Protein AF-A0A4S8PD43-F1 (afdb_monomer_lite)

Secondary structure (DSSP, 8-state):
----SSTHHHHHHHHHHHHHHHTSPPHHHHHHHHHHHH---HHHHHHHHHHHHTTTHHHHHHHHHHHHHHHHHHHH--

pLDDT: mean 79.68, std 13.77, range [37.25, 91.12]

Radius of gyration: 17.9 Å; chains: 1; bounding box: 36×19×58 Å

Structure (mmCIF, N/CA/C/O backbone):
data_AF-A0A4S8PD43-F1
#
_entry.id   AF-A0A4S8PD43-F1
#
loop_
_atom_site.group_PDB
_atom_site.id
_atom_site.type_symbol
_atom_site.label_atom_id
_atom_site.label_alt_id
_atom_site.label_comp_id
_atom_site.label_asym_id
_atom_site.label_entity_id
_atom_site.label_seq_id
_atom_site.pdbx_PDB_ins_code
_atom_site.Cartn_x
_atom_site.Cartn_y
_atom_site.Cartn_z
_atom_site.occupancy
_atom_site.B_iso_or_equiv
_atom_site.auth_seq_id
_atom_site.auth_comp_id
_atom_site.auth_asym_id
_atom_site.auth_atom_id
_atom_site.pdbx_PDB_model_num
ATOM 1 N N . MET A 1 1 ? -13.833 -2.659 38.396 1.00 37.25 1 MET A N 1
ATOM 2 C CA . MET A 1 1 ? -14.210 -3.546 37.277 1.00 37.25 1 MET A CA 1
ATOM 3 C C . MET A 1 1 ? -13.397 -3.103 36.074 1.00 37.25 1 MET A C 1
ATOM 5 O O . MET A 1 1 ? -13.431 -1.923 35.762 1.00 37.25 1 MET A O 1
ATOM 9 N N . GLN A 1 2 ? -12.575 -3.986 35.505 1.00 40.53 2 GLN A N 1
ATOM 10 C CA . GLN A 1 2 ? -11.818 -3.698 34.285 1.00 40.53 2 GLN A CA 1
ATOM 11 C C . GLN A 1 2 ? -12.778 -3.772 33.091 1.00 40.53 2 GLN A C 1
ATOM 13 O O . GLN A 1 2 ? -13.320 -4.835 32.803 1.00 40.53 2 GLN A O 1
ATOM 18 N N . GLU A 1 3 ? -12.998 -2.646 32.418 1.00 42.66 3 GLU A N 1
ATOM 19 C CA . GLU A 1 3 ? -13.692 -2.578 31.130 1.00 42.66 3 GLU A CA 1
ATOM 20 C C . GLU A 1 3 ? -12.764 -3.103 30.024 1.00 42.66 3 GLU A C 1
ATOM 22 O O . GLU A 1 3 ? -12.090 -2.345 29.333 1.00 42.66 3 GLU A O 1
ATOM 27 N N . THR A 1 4 ? -12.666 -4.421 29.863 1.00 47.88 4 THR A N 1
ATOM 28 C CA . THR A 1 4 ? -11.882 -5.038 28.773 1.00 47.88 4 THR A CA 1
ATOM 29 C C . THR A 1 4 ? -12.729 -5.389 27.543 1.00 47.88 4 THR A C 1
ATOM 31 O O . THR A 1 4 ? -12.252 -6.061 26.636 1.00 47.88 4 THR A O 1
ATOM 34 N N . GLY A 1 5 ? -13.979 -4.918 27.473 1.00 49.00 5 GLY A N 1
ATOM 35 C CA . GLY A 1 5 ? -14.988 -5.454 26.552 1.00 49.00 5 GLY A CA 1
ATOM 36 C C . GLY A 1 5 ? -15.079 -4.880 25.131 1.00 49.00 5 GLY A C 1
ATOM 37 O O . GLY A 1 5 ? -15.728 -5.515 24.313 1.00 49.00 5 GLY A O 1
ATOM 38 N N . SER A 1 6 ? -14.470 -3.735 24.791 1.00 54.09 6 SER A N 1
ATOM 39 C CA . SER A 1 6 ? -14.744 -3.074 23.486 1.00 54.09 6 SER A CA 1
ATOM 40 C C . SER A 1 6 ? -13.524 -2.932 22.551 1.00 54.09 6 SER A C 1
ATOM 42 O O . SER A 1 6 ? -13.654 -2.943 21.331 1.00 54.09 6 SER A O 1
ATOM 44 N N . LYS A 1 7 ? -12.288 -2.895 23.074 1.00 56.16 7 LYS A N 1
ATOM 45 C CA . LYS A 1 7 ? -11.092 -2.565 22.260 1.00 56.16 7 LYS A CA 1
ATOM 46 C C . LYS A 1 7 ? -10.418 -3.742 21.543 1.00 56.16 7 LYS A C 1
ATOM 48 O O . LYS A 1 7 ? -9.499 -3.517 20.756 1.00 56.16 7 LYS A O 1
ATOM 53 N N . ALA A 1 8 ? -10.848 -4.980 21.793 1.00 64.31 8 ALA A N 1
ATOM 54 C CA . ALA A 1 8 ? -10.222 -6.166 21.201 1.00 64.31 8 ALA A CA 1
ATOM 55 C C . ALA A 1 8 ? -10.323 -6.182 19.661 1.00 64.31 8 ALA A C 1
ATOM 57 O O . ALA A 1 8 ? -9.367 -6.563 18.989 1.00 64.31 8 ALA A O 1
ATOM 58 N N . GLY A 1 9 ? -11.445 -5.705 19.105 1.00 80.69 9 GLY A N 1
ATOM 59 C CA . GLY A 1 9 ? -11.649 -5.625 17.655 1.00 80.69 9 GLY A CA 1
ATOM 60 C C . GLY A 1 9 ? -10.732 -4.605 16.978 1.00 80.69 9 GLY A C 1
ATOM 61 O O . GLY A 1 9 ? -10.085 -4.931 15.988 1.00 80.69 9 GLY A O 1
ATOM 62 N N . LEU A 1 10 ? -10.608 -3.401 17.550 1.00 83.94 10 LEU A N 1
ATOM 63 C CA . LEU A 1 10 ? -9.755 -2.343 16.997 1.00 83.94 10 LEU A CA 1
ATOM 64 C C . LEU A 1 10 ? -8.277 -2.748 16.989 1.00 83.94 10 LEU A C 1
ATOM 66 O O . LEU A 1 10 ? -7.582 -2.530 16.001 1.00 83.94 10 LEU A O 1
ATOM 70 N N . ALA A 1 11 ? -7.799 -3.367 18.073 1.00 84.69 11 ALA A N 1
ATOM 71 C CA . ALA A 1 11 ? -6.420 -3.843 18.150 1.00 84.69 11 ALA A CA 1
ATOM 72 C C . ALA A 1 11 ? -6.124 -4.915 17.087 1.00 84.69 11 ALA A C 1
ATOM 74 O O . ALA A 1 11 ? -5.081 -4.861 16.441 1.00 84.69 11 ALA A O 1
ATOM 75 N N . SER A 1 12 ? -7.051 -5.853 16.870 1.00 87.94 12 SER A N 1
ATOM 76 C CA . SER A 1 12 ? -6.913 -6.878 15.830 1.00 87.94 12 SER A CA 1
ATOM 77 C C . SER A 1 12 ? -6.894 -6.277 14.422 1.00 87.94 12 SER A C 1
ATOM 79 O O . SER A 1 12 ? -6.026 -6.631 13.627 1.00 87.94 12 SER A O 1
ATOM 81 N N . ASP A 1 13 ? -7.810 -5.352 14.118 1.00 87.62 13 ASP A N 1
ATOM 82 C CA . ASP A 1 13 ? -7.886 -4.695 12.806 1.00 87.62 13 ASP A CA 1
ATOM 83 C C . ASP A 1 13 ? -6.623 -3.853 12.529 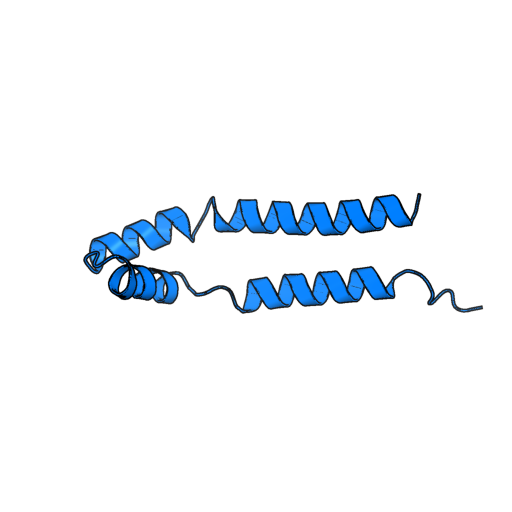1.00 87.62 13 ASP A C 1
ATOM 85 O O . ASP A 1 13 ? -6.076 -3.882 11.427 1.00 87.62 13 ASP A O 1
ATOM 89 N N . ALA A 1 14 ? -6.092 -3.161 13.544 1.00 87.62 14 ALA A N 1
ATOM 90 C CA . ALA A 1 14 ? -4.842 -2.408 13.434 1.00 87.62 14 ALA A CA 1
ATOM 91 C C . ALA A 1 14 ? -3.624 -3.318 13.197 1.00 87.62 14 ALA A C 1
ATOM 93 O O . ALA A 1 14 ? -2.775 -3.003 12.363 1.00 87.62 14 ALA A O 1
ATOM 94 N N . ILE A 1 15 ? -3.542 -4.462 13.888 1.00 89.25 15 ILE A N 1
ATOM 95 C CA . ILE A 1 15 ? -2.478 -5.453 13.666 1.00 89.25 15 ILE A CA 1
ATOM 96 C C . ILE A 1 15 ? -2.551 -5.999 12.239 1.00 89.25 15 ILE A C 1
ATOM 98 O O . ILE A 1 15 ? -1.515 -6.115 11.584 1.00 89.25 15 ILE A O 1
ATOM 102 N N . GLN A 1 16 ? -3.751 -6.297 11.735 1.00 88.81 16 GLN A N 1
ATOM 103 C CA . GLN A 1 16 ? -3.930 -6.743 10.353 1.00 88.81 16 GLN A CA 1
ATOM 104 C C . GLN A 1 16 ? -3.492 -5.673 9.351 1.00 88.81 16 GLN A C 1
ATOM 106 O O . GLN A 1 16 ? -2.755 -5.992 8.424 1.00 88.81 16 GLN A O 1
ATOM 111 N N . PHE A 1 17 ? -3.869 -4.412 9.563 1.00 90.12 17 PHE A N 1
ATOM 112 C CA . PHE A 1 17 ? -3.467 -3.302 8.700 1.00 90.12 17 PHE A CA 1
ATOM 113 C C . PHE A 1 17 ? -1.944 -3.104 8.656 1.00 90.12 17 PHE A C 1
ATOM 115 O O . PHE A 1 17 ? -1.356 -3.040 7.579 1.00 90.12 17 PHE A O 1
ATOM 122 N N . VAL A 1 18 ? -1.277 -3.075 9.814 1.00 88.44 18 VAL A N 1
ATOM 123 C CA . VAL A 1 18 ? 0.191 -2.952 9.873 1.00 88.44 18 VAL A CA 1
ATOM 124 C C . VAL A 1 18 ? 0.870 -4.173 9.252 1.00 88.44 18 VAL A C 1
ATOM 126 O O . VAL A 1 18 ? 1.865 -4.024 8.548 1.00 88.44 18 VAL A O 1
ATOM 129 N N . SER A 1 19 ? 0.312 -5.370 9.450 1.00 88.44 19 SER A N 1
ATOM 130 C CA . SER A 1 19 ? 0.811 -6.586 8.801 1.00 88.44 19 SER A CA 1
ATOM 131 C C . SER A 1 19 ? 0.668 -6.510 7.281 1.00 88.44 19 SER A C 1
ATOM 133 O O . SER A 1 19 ? 1.577 -6.926 6.577 1.00 88.44 19 SER A O 1
ATOM 135 N N . GLN A 1 20 ? -0.428 -5.956 6.754 1.00 86.19 20 GLN A N 1
ATOM 136 C CA . GLN A 1 20 ? -0.592 -5.741 5.313 1.00 86.19 20 GLN A CA 1
ATOM 137 C C . GLN A 1 20 ? 0.472 -4.786 4.771 1.00 86.19 20 GLN A C 1
ATOM 139 O O . GLN A 1 20 ? 1.117 -5.123 3.787 1.00 86.19 20 GLN A O 1
ATOM 144 N N . ILE A 1 21 ? 0.709 -3.654 5.446 1.00 86.31 21 ILE A N 1
ATOM 145 C CA . ILE A 1 21 ? 1.755 -2.692 5.057 1.00 86.31 21 ILE A CA 1
ATOM 146 C C . ILE A 1 21 ? 3.136 -3.352 5.052 1.00 86.31 21 ILE A C 1
ATOM 148 O O . ILE A 1 21 ? 3.890 -3.190 4.100 1.00 86.31 21 ILE A O 1
ATOM 152 N N . ALA A 1 22 ? 3.462 -4.110 6.100 1.00 85.25 22 ALA A N 1
ATOM 153 C CA . ALA A 1 22 ? 4.761 -4.767 6.235 1.00 85.25 22 ALA A CA 1
ATOM 154 C C . ALA A 1 22 ? 5.014 -5.854 5.176 1.00 85.25 22 ALA A C 1
ATOM 156 O O . ALA A 1 22 ? 6.161 -6.236 4.975 1.00 85.25 22 ALA A O 1
ATOM 157 N N . ASN A 1 23 ? 3.957 -6.353 4.528 1.00 85.62 23 ASN A N 1
ATOM 158 C CA . ASN A 1 23 ? 4.034 -7.337 3.450 1.00 85.62 23 ASN A CA 1
ATOM 159 C C . ASN A 1 23 ? 3.783 -6.719 2.062 1.00 85.62 23 ASN A C 1
ATOM 161 O O . ASN A 1 23 ? 3.598 -7.463 1.099 1.00 85.62 23 ASN A O 1
ATOM 165 N N . LEU A 1 24 ? 3.733 -5.386 1.940 1.00 84.50 24 LEU A N 1
ATOM 166 C CA . LEU A 1 24 ? 3.705 -4.759 0.623 1.00 84.50 24 LEU A CA 1
ATOM 167 C C . LEU A 1 24 ? 5.059 -4.977 -0.077 1.00 84.50 24 LEU A C 1
ATOM 169 O O . LEU A 1 24 ? 6.098 -4.818 0.570 1.00 84.50 24 LEU A O 1
ATOM 173 N N . PRO A 1 25 ? 5.054 -5.340 -1.372 1.00 83.25 25 PRO A N 1
ATOM 174 C CA . PRO A 1 25 ? 6.282 -5.560 -2.129 1.00 83.25 25 PRO A CA 1
ATOM 175 C C . PRO A 1 25 ? 7.058 -4.254 -2.231 1.00 83.25 25 PRO A C 1
ATOM 177 O O . PRO A 1 25 ? 6.469 -3.225 -2.503 1.00 83.25 25 PRO A O 1
ATOM 180 N N . THR A 1 26 ? 8.370 -4.262 -2.069 1.00 84.44 26 THR A N 1
ATOM 181 C CA . THR A 1 26 ? 9.208 -3.098 -2.384 1.00 84.44 26 THR A CA 1
ATOM 182 C C . THR A 1 26 ? 9.014 -2.639 -3.837 1.00 84.44 26 THR A C 1
ATOM 184 O O . THR A 1 26 ? 8.537 -3.394 -4.685 1.00 84.44 26 THR A O 1
ATOM 187 N N . THR A 1 27 ? 9.429 -1.410 -4.160 1.00 84.06 27 THR A N 1
ATOM 188 C CA . THR A 1 27 ? 9.382 -0.898 -5.542 1.00 84.06 27 THR A CA 1
ATOM 189 C C . THR A 1 27 ? 10.100 -1.830 -6.521 1.00 84.06 27 THR A C 1
ATOM 191 O O . THR A 1 27 ? 9.607 -2.058 -7.619 1.00 84.06 27 THR A O 1
ATOM 194 N N . GLU A 1 28 ? 11.234 -2.405 -6.113 1.00 86.88 28 GLU A N 1
ATOM 195 C CA . GLU A 1 28 ? 12.012 -3.355 -6.918 1.00 86.88 28 GLU A CA 1
ATOM 196 C C . GLU A 1 28 ? 11.258 -4.677 -7.128 1.00 86.88 28 GLU A C 1
ATOM 198 O O . GLU A 1 28 ? 11.177 -5.172 -8.249 1.00 86.88 28 GLU A O 1
ATOM 203 N N . GLU A 1 29 ? 10.639 -5.226 -6.078 1.00 88.12 29 GLU A N 1
ATOM 204 C CA . GLU A 1 29 ? 9.814 -6.439 -6.181 1.00 88.12 29 GLU A CA 1
ATOM 205 C C . GLU A 1 29 ? 8.568 -6.211 -7.045 1.00 88.12 29 GLU A C 1
ATOM 207 O O . GLU A 1 29 ? 8.151 -7.100 -7.788 1.00 88.12 29 GLU A O 1
ATOM 212 N N . TYR A 1 30 ? 7.974 -5.019 -6.979 1.00 87.06 30 TYR A N 1
ATOM 213 C CA . TYR A 1 30 ? 6.849 -4.653 -7.830 1.00 87.06 30 TYR A CA 1
ATOM 214 C C . TYR A 1 30 ? 7.276 -4.469 -9.293 1.00 87.06 30 TYR A C 1
ATOM 216 O O . TYR A 1 30 ? 6.599 -4.972 -10.186 1.00 87.06 30 TYR A O 1
ATOM 224 N N . ALA A 1 31 ? 8.428 -3.841 -9.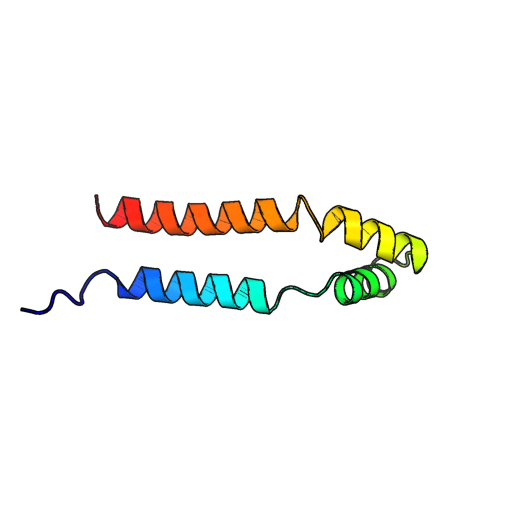547 1.00 87.56 31 ALA A N 1
ATOM 225 C CA . ALA A 1 31 ? 9.002 -3.744 -10.888 1.00 87.56 31 ALA A CA 1
ATOM 226 C C . ALA A 1 31 ? 9.280 -5.132 -11.482 1.00 87.56 31 ALA A C 1
ATOM 228 O O . ALA A 1 31 ? 8.916 -5.389 -12.626 1.00 87.56 31 ALA A O 1
ATOM 229 N N . GLN A 1 32 ? 9.837 -6.058 -10.694 1.00 89.44 32 GLN A N 1
ATOM 230 C CA . GLN A 1 32 ? 10.064 -7.429 -11.152 1.00 89.44 32 GLN A CA 1
ATOM 231 C C . GLN A 1 32 ? 8.755 -8.126 -11.543 1.00 89.44 32 GLN A C 1
ATOM 233 O O . GLN A 1 32 ? 8.696 -8.792 -12.572 1.00 89.44 32 GLN A O 1
ATOM 238 N N . ARG A 1 33 ? 7.679 -7.923 -10.773 1.00 88.81 33 ARG A N 1
ATOM 239 C CA . ARG A 1 33 ? 6.354 -8.443 -11.135 1.00 88.81 33 ARG A CA 1
ATOM 240 C C . ARG A 1 33 ? 5.823 -7.852 -12.435 1.00 88.81 33 ARG A C 1
ATOM 242 O O . ARG A 1 33 ? 5.230 -8.591 -13.204 1.00 88.81 33 ARG A O 1
ATOM 249 N N . LEU A 1 34 ? 6.042 -6.565 -12.707 1.00 87.50 34 LEU A N 1
ATOM 250 C CA . LEU A 1 34 ? 5.650 -5.958 -13.985 1.00 87.50 34 LEU A CA 1
ATOM 251 C C . LEU A 1 34 ? 6.408 -6.590 -15.161 1.00 87.50 34 LEU A C 1
ATOM 253 O O . LEU A 1 34 ? 5.796 -6.900 -16.177 1.00 87.50 34 LEU A O 1
ATOM 257 N N . ILE A 1 35 ? 7.710 -6.851 -15.010 1.00 89.88 35 ILE A N 1
ATOM 258 C CA . ILE A 1 35 ? 8.506 -7.555 -16.031 1.00 89.88 35 ILE A CA 1
ATOM 259 C C . ILE A 1 35 ? 7.930 -8.956 -16.286 1.00 89.88 35 ILE A C 1
ATOM 261 O O . ILE A 1 35 ? 7.743 -9.349 -17.437 1.00 89.88 35 ILE A O 1
ATOM 265 N N . ASP A 1 36 ? 7.627 -9.695 -15.216 1.00 91.12 36 ASP A N 1
ATOM 266 C CA . ASP A 1 36 ? 7.182 -11.089 -15.298 1.00 91.12 36 ASP A CA 1
ATOM 267 C C . ASP A 1 36 ? 5.722 -11.234 -15.778 1.00 91.12 36 ASP A C 1
ATOM 269 O O . ASP A 1 36 ? 5.397 -12.185 -16.490 1.00 91.12 36 ASP A O 1
ATOM 273 N N . GLU A 1 37 ? 4.829 -10.329 -15.364 1.00 88.75 37 GLU A N 1
ATOM 274 C CA . GLU A 1 37 ? 3.381 -10.403 -15.611 1.00 88.75 37 GLU A CA 1
ATOM 275 C C . GLU A 1 37 ? 2.946 -9.612 -16.859 1.00 88.75 37 GLU A C 1
ATOM 277 O O . GLU A 1 37 ? 2.010 -10.029 -17.544 1.00 88.75 37 GLU A O 1
ATOM 282 N N . GLU A 1 38 ? 3.604 -8.489 -17.164 1.00 84.06 38 GLU A N 1
ATOM 283 C CA . GLU A 1 38 ? 3.209 -7.564 -18.240 1.00 84.06 38 GLU A CA 1
ATOM 284 C C . GLU A 1 38 ? 4.219 -7.493 -19.401 1.00 84.06 38 GLU A C 1
ATOM 286 O O . GLU A 1 38 ? 3.997 -6.749 -20.357 1.00 84.06 38 GLU A O 1
ATOM 291 N N . GLU A 1 39 ? 5.304 -8.279 -19.351 1.00 81.44 39 GLU A N 1
ATOM 292 C CA . GLU A 1 39 ? 6.369 -8.336 -20.370 1.00 81.44 39 GLU A CA 1
ATOM 293 C C . GLU A 1 39 ? 6.966 -6.954 -20.716 1.00 81.44 39 GLU A C 1
ATOM 295 O O . GLU A 1 39 ? 7.403 -6.703 -21.844 1.00 81.44 39 GLU A O 1
ATOM 300 N N . VAL A 1 40 ? 6.984 -6.035 -19.745 1.00 86.81 40 VAL A N 1
ATOM 301 C CA . VAL A 1 40 ? 7.594 -4.706 -19.901 1.00 86.81 40 VAL A CA 1
ATOM 302 C C . VAL A 1 40 ? 9.112 -4.801 -19.757 1.00 86.81 40 VAL A C 1
ATOM 304 O O . VAL A 1 40 ? 9.625 -5.651 -19.026 1.00 86.81 40 VAL A O 1
ATOM 307 N N . ASP A 1 41 ? 9.852 -3.922 -20.437 1.00 90.81 41 ASP A N 1
ATOM 308 C CA . ASP A 1 41 ? 11.299 -3.856 -20.238 1.00 90.81 41 ASP A CA 1
ATOM 309 C C . ASP A 1 41 ? 11.662 -3.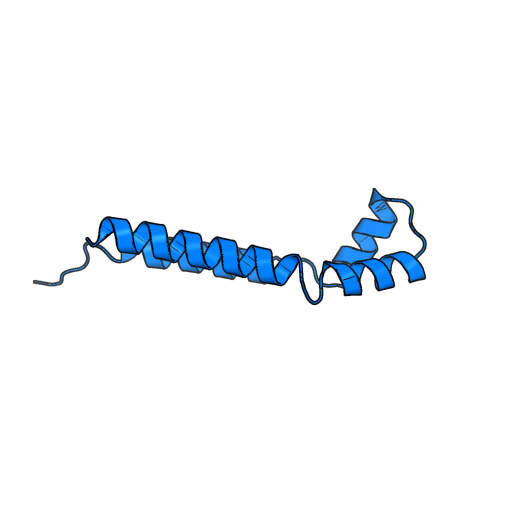352 -18.832 1.00 90.81 41 ASP A C 1
ATOM 311 O O . ASP A 1 41 ? 10.871 -2.698 -18.157 1.00 90.81 41 ASP A O 1
ATOM 315 N N . GLU A 1 42 ? 12.878 -3.668 -18.386 1.00 87.50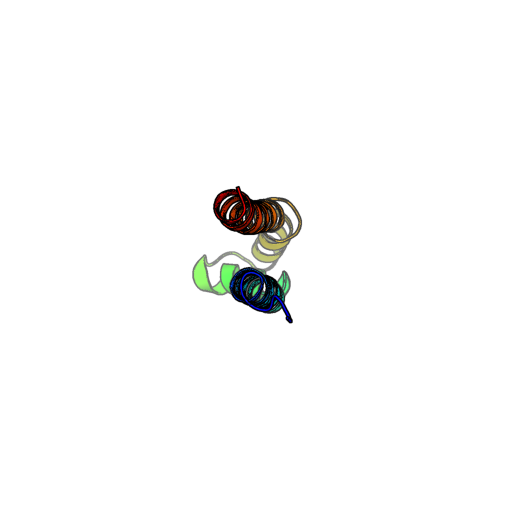 42 GLU A N 1
ATOM 316 C CA . GLU A 1 42 ? 13.347 -3.384 -17.026 1.00 87.50 42 GLU A CA 1
ATOM 317 C C . GLU A 1 42 ? 13.298 -1.889 -16.664 1.00 87.50 42 GLU A C 1
ATOM 319 O O . GLU A 1 42 ? 12.930 -1.531 -15.544 1.00 87.50 42 GLU A O 1
ATOM 324 N N . ILE A 1 43 ? 13.638 -1.000 -17.603 1.00 89.38 43 ILE A N 1
ATOM 325 C CA . ILE A 1 43 ? 13.683 0.445 -17.350 1.00 89.38 43 ILE A CA 1
ATOM 326 C C . ILE A 1 43 ? 12.260 0.990 -17.233 1.00 89.38 43 ILE A C 1
ATOM 328 O O . ILE A 1 43 ? 11.965 1.774 -16.324 1.00 89.38 43 ILE A O 1
ATOM 332 N N . ASP A 1 44 ? 11.372 0.561 -18.123 1.00 89.50 44 ASP A N 1
ATOM 333 C CA . ASP A 1 44 ? 9.967 0.943 -18.098 1.00 89.50 44 ASP A CA 1
ATOM 334 C C . ASP A 1 44 ? 9.255 0.375 -16.865 1.00 89.50 44 ASP A C 1
ATOM 336 O O . ASP A 1 44 ? 8.535 1.114 -16.192 1.00 89.50 44 ASP A O 1
ATOM 340 N N . ALA A 1 45 ? 9.523 -0.875 -16.486 1.00 88.19 45 ALA A N 1
ATOM 341 C CA . ALA A 1 45 ? 8.975 -1.497 -15.285 1.00 88.19 45 ALA A CA 1
ATOM 342 C C . ALA A 1 45 ? 9.377 -0.753 -14.004 1.00 88.19 45 ALA A C 1
ATOM 344 O O . ALA A 1 45 ? 8.528 -0.490 -13.154 1.00 88.19 45 ALA A O 1
ATOM 345 N N . ILE A 1 46 ? 10.644 -0.345 -13.875 1.00 87.19 46 ILE A N 1
ATOM 346 C CA . ILE A 1 46 ? 11.109 0.458 -12.735 1.00 87.19 46 ILE A CA 1
ATOM 347 C C . ILE A 1 46 ? 10.409 1.824 -12.714 1.00 87.19 46 ILE A C 1
ATOM 349 O O . ILE A 1 46 ? 9.923 2.254 -11.667 1.00 87.19 46 ILE A O 1
ATOM 353 N N . ASN A 1 47 ? 10.307 2.507 -13.858 1.00 86.88 47 ASN A N 1
ATOM 354 C CA . ASN A 1 47 ? 9.640 3.811 -13.941 1.00 86.88 47 ASN A CA 1
ATOM 355 C C . ASN A 1 47 ? 8.142 3.728 -13.606 1.00 86.88 47 ASN A C 1
ATOM 357 O O . ASN A 1 47 ? 7.615 4.597 -12.904 1.00 86.88 47 ASN A O 1
ATOM 361 N N . LEU A 1 48 ? 7.461 2.688 -14.090 1.00 86.31 48 LEU A N 1
ATOM 362 C CA . LEU A 1 48 ? 6.066 2.393 -13.766 1.00 86.31 48 LEU A CA 1
ATOM 363 C C . LEU A 1 48 ? 5.912 2.080 -12.277 1.00 86.31 48 LEU A C 1
ATOM 365 O O . LEU A 1 48 ? 5.061 2.673 -11.618 1.00 86.31 48 LEU A O 1
ATOM 369 N N . ALA A 1 49 ? 6.795 1.249 -11.721 1.00 85.88 49 ALA A N 1
ATOM 370 C CA . ALA A 1 49 ? 6.796 0.932 -10.304 1.00 85.88 49 ALA A CA 1
ATOM 371 C C . ALA A 1 49 ? 6.971 2.185 -9.439 1.00 85.88 49 ALA A C 1
ATOM 373 O O . ALA A 1 49 ? 6.184 2.396 -8.527 1.00 85.88 49 ALA A O 1
ATOM 374 N N . TYR A 1 50 ? 7.914 3.081 -9.738 1.00 81.69 50 TYR A N 1
ATOM 375 C CA . TYR A 1 50 ? 8.039 4.340 -8.989 1.00 81.69 50 TYR A CA 1
ATOM 376 C C . TYR A 1 50 ? 6.807 5.240 -9.126 1.00 81.69 50 TYR A C 1
ATOM 378 O O . TYR A 1 50 ? 6.404 5.888 -8.162 1.00 81.69 50 TYR A O 1
ATOM 386 N N . ARG A 1 51 ? 6.177 5.294 -10.302 1.00 80.06 51 ARG A N 1
ATOM 387 C CA . ARG A 1 51 ? 4.975 6.112 -10.499 1.00 80.06 51 ARG A CA 1
ATOM 388 C C . ARG A 1 51 ? 3.782 5.586 -9.697 1.00 80.06 51 ARG A C 1
ATOM 390 O O . ARG A 1 51 ? 3.061 6.379 -9.088 1.00 80.06 51 ARG A O 1
ATOM 397 N N . ASP A 1 52 ? 3.583 4.275 -9.719 1.00 76.31 52 ASP A N 1
ATOM 398 C CA . ASP A 1 52 ? 2.361 3.641 -9.231 1.00 76.31 52 ASP A CA 1
ATOM 399 C C . ASP A 1 52 ? 2.516 3.227 -7.753 1.00 76.31 52 ASP A C 1
ATOM 401 O O . ASP A 1 52 ? 1.650 3.521 -6.921 1.00 76.31 52 ASP A O 1
ATOM 405 N N . TYR A 1 53 ? 3.675 2.668 -7.385 1.00 68.94 53 TYR A N 1
ATOM 406 C CA . TYR A 1 53 ? 3.980 2.198 -6.033 1.00 68.94 53 TYR A CA 1
ATOM 407 C C . TYR A 1 53 ? 4.396 3.323 -5.063 1.00 68.94 53 TYR A C 1
ATOM 409 O O . TYR A 1 53 ? 3.954 3.309 -3.911 1.00 68.94 53 TYR A O 1
ATOM 417 N N . ASP A 1 54 ? 5.179 4.321 -5.504 1.00 63.34 54 ASP A N 1
ATOM 418 C CA . ASP A 1 54 ? 5.866 5.281 -4.609 1.00 63.34 54 ASP A CA 1
ATOM 419 C C . ASP A 1 54 ? 5.092 6.575 -4.284 1.00 63.34 54 ASP A C 1
ATOM 421 O O . ASP A 1 54 ? 5.660 7.498 -3.700 1.00 63.34 54 ASP A O 1
ATOM 425 N N . GLY A 1 55 ? 3.796 6.731 -4.604 1.00 55.31 55 GLY A N 1
ATOM 426 C CA . GLY A 1 55 ? 3.200 8.016 -4.194 1.00 55.31 55 GLY A CA 1
ATOM 427 C C . GLY A 1 55 ? 1.718 8.301 -4.274 1.00 55.31 55 GLY A C 1
ATOM 428 O O . GLY A 1 55 ? 1.276 9.195 -3.551 1.00 55.31 55 GLY A O 1
ATOM 429 N N . ARG A 1 56 ? 0.917 7.611 -5.086 1.00 56.31 56 ARG A N 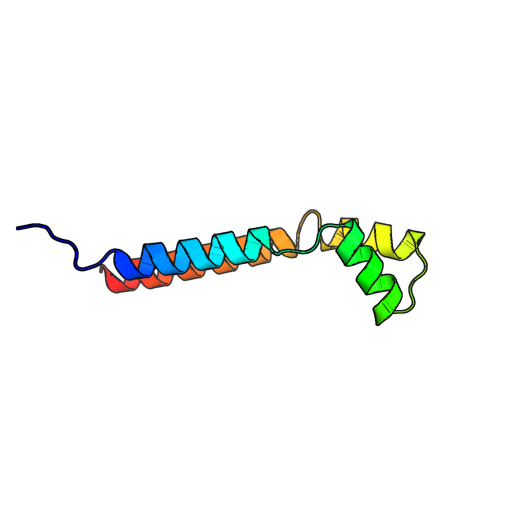1
ATOM 430 C CA . ARG A 1 56 ? -0.528 7.913 -5.121 1.00 56.31 56 ARG A CA 1
ATOM 431 C C . ARG A 1 56 ? -1.400 6.714 -4.866 1.00 56.31 56 ARG A C 1
ATOM 433 O O . ARG A 1 56 ? -2.187 6.753 -3.926 1.00 56.31 56 ARG A O 1
ATOM 440 N N . GLU A 1 57 ? -1.250 5.653 -5.641 1.00 62.91 57 GLU A N 1
ATOM 441 C CA . GLU A 1 57 ? -2.202 4.551 -5.566 1.00 62.91 57 GLU A CA 1
ATOM 442 C C . GLU A 1 57 ? -2.077 3.782 -4.245 1.00 62.91 57 GLU A C 1
ATOM 444 O O . GLU A 1 57 ? -3.067 3.629 -3.524 1.00 62.91 57 GLU A O 1
ATOM 449 N N . THR A 1 58 ? -0.849 3.431 -3.849 1.00 73.38 58 THR A N 1
ATOM 450 C CA . THR A 1 58 ? -0.571 2.734 -2.584 1.00 73.38 58 THR A CA 1
ATOM 451 C C . THR A 1 58 ? -0.973 3.568 -1.366 1.00 73.38 58 THR A C 1
ATOM 453 O O . THR A 1 58 ? -1.682 3.090 -0.482 1.00 73.38 58 THR A O 1
ATOM 456 N N . VAL A 1 59 ? -0.581 4.845 -1.313 1.00 78.44 59 VAL A N 1
ATOM 457 C CA . VAL A 1 59 ? -0.863 5.713 -0.155 1.00 78.44 59 VAL A CA 1
ATOM 458 C C . VAL A 1 59 ? -2.361 5.999 -0.020 1.00 78.44 59 VAL A C 1
ATOM 460 O O . VAL A 1 59 ? -2.910 5.900 1.079 1.00 78.44 59 VAL A O 1
ATOM 463 N N . GLU A 1 60 ? -3.060 6.310 -1.115 1.00 81.88 60 GLU A N 1
ATOM 464 C CA . GLU A 1 60 ? -4.508 6.540 -1.077 1.00 81.88 60 GLU A CA 1
ATOM 465 C C . GLU A 1 60 ? -5.291 5.273 -0.716 1.00 81.88 60 GLU A C 1
ATOM 467 O O . GLU A 1 60 ? -6.313 5.360 -0.024 1.00 81.88 60 GLU A O 1
ATOM 472 N N . ALA A 1 61 ? -4.838 4.098 -1.164 1.00 82.94 61 ALA A N 1
ATOM 473 C CA . ALA A 1 61 ? -5.423 2.820 -0.773 1.00 82.94 61 ALA A CA 1
ATOM 474 C C . ALA A 1 61 ? -5.263 2.578 0.736 1.00 82.94 61 ALA A C 1
ATOM 476 O O . ALA A 1 61 ? -6.249 2.286 1.418 1.00 82.94 61 ALA A O 1
ATOM 477 N N . LEU A 1 62 ? -4.064 2.798 1.286 1.00 87.69 62 LEU A N 1
ATOM 478 C CA . LEU A 1 62 ? -3.799 2.657 2.720 1.00 87.69 62 LEU A CA 1
ATOM 479 C C . LEU A 1 62 ? -4.638 3.626 3.565 1.00 87.69 62 LEU A C 1
ATOM 481 O O . LEU A 1 62 ? -5.216 3.222 4.575 1.00 87.69 62 LEU A O 1
ATOM 485 N N . ILE A 1 63 ? -4.778 4.885 3.134 1.00 88.44 63 ILE A N 1
ATOM 486 C CA . ILE A 1 63 ? -5.630 5.875 3.814 1.00 88.44 63 ILE A CA 1
ATOM 487 C C . ILE A 1 63 ? -7.100 5.441 3.802 1.00 88.44 63 ILE A C 1
ATOM 489 O O . ILE A 1 63 ? -7.793 5.597 4.810 1.00 88.44 63 ILE A O 1
ATOM 493 N N . ARG A 1 64 ? -7.595 4.894 2.683 1.00 88.75 64 ARG A N 1
ATOM 494 C CA . ARG A 1 64 ? -8.971 4.382 2.588 1.00 88.75 64 ARG A CA 1
ATOM 495 C C . ARG A 1 64 ? -9.217 3.233 3.563 1.00 88.75 64 ARG A C 1
ATOM 497 O O . ARG A 1 64 ? -10.230 3.253 4.259 1.00 88.75 64 ARG A O 1
ATOM 504 N N . VAL A 1 65 ? -8.287 2.282 3.656 1.00 88.81 65 VAL A N 1
ATOM 505 C CA . VAL A 1 65 ? -8.380 1.167 4.613 1.00 88.81 65 VAL A CA 1
ATOM 506 C C . VAL A 1 65 ? -8.358 1.684 6.053 1.00 88.81 65 VAL A C 1
ATOM 508 O O . VAL A 1 65 ? -9.221 1.310 6.845 1.00 88.81 65 VAL A O 1
ATOM 511 N N . ALA A 1 66 ? -7.445 2.602 6.381 1.00 90.38 66 ALA A N 1
ATOM 512 C CA . ALA A 1 66 ? -7.363 3.191 7.717 1.00 90.38 66 ALA A CA 1
ATOM 513 C C . ALA A 1 66 ? -8.661 3.915 8.119 1.00 90.38 66 ALA A C 1
ATOM 515 O O . ALA A 1 66 ? -9.166 3.701 9.219 1.00 90.38 66 ALA A O 1
ATOM 516 N N . ARG A 1 67 ? -9.244 4.722 7.219 1.00 90.88 67 ARG A N 1
ATOM 517 C CA . ARG A 1 67 ? -10.536 5.390 7.459 1.00 90.88 67 ARG A CA 1
ATOM 518 C C . ARG A 1 67 ? -11.662 4.392 7.689 1.00 90.88 67 ARG A C 1
ATOM 520 O O . ARG A 1 67 ? -12.413 4.558 8.638 1.00 90.88 67 ARG A O 1
ATOM 527 N N . HIS A 1 68 ? -11.733 3.333 6.885 1.00 90.12 68 HIS A N 1
ATOM 528 C CA . HIS A 1 68 ? -12.751 2.299 7.052 1.00 90.12 68 HIS A CA 1
ATOM 529 C C . HIS A 1 68 ? -12.672 1.614 8.427 1.00 90.12 68 HIS A C 1
ATOM 531 O O . HIS A 1 68 ? -13.70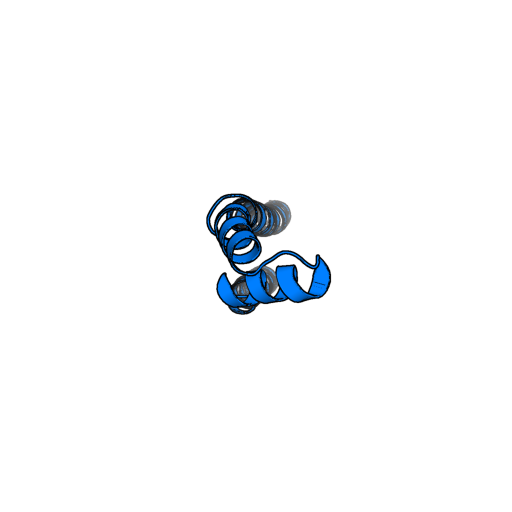5 1.356 9.045 1.00 90.12 68 HIS A O 1
ATOM 537 N N . ILE A 1 69 ? -11.457 1.352 8.924 1.00 88.19 69 ILE A N 1
ATOM 538 C CA . ILE A 1 69 ? -11.250 0.826 10.280 1.00 88.19 69 ILE A CA 1
ATOM 539 C C . ILE A 1 69 ? -11.779 1.824 11.317 1.00 88.19 69 ILE A C 1
ATOM 541 O O . ILE A 1 69 ? -12.534 1.421 12.200 1.00 88.19 69 ILE A O 1
ATOM 545 N N . CYS A 1 70 ? -11.438 3.111 11.204 1.00 88.38 70 CYS A N 1
ATOM 546 C CA . CYS A 1 70 ? -11.949 4.139 12.115 1.00 88.38 70 CYS A CA 1
ATOM 547 C C . CYS A 1 70 ? -13.484 4.212 12.092 1.00 88.38 70 CYS A C 1
ATOM 549 O O . CYS A 1 70 ? -14.107 4.058 13.139 1.00 88.38 70 CYS A O 1
ATOM 551 N N . ASP A 1 71 ? -14.095 4.332 10.910 1.00 87.69 71 ASP A N 1
ATOM 552 C CA . ASP A 1 71 ? -15.548 4.464 10.742 1.00 87.69 71 ASP A CA 1
ATOM 553 C C . ASP A 1 71 ? -16.308 3.272 11.349 1.00 87.69 71 ASP A C 1
ATOM 555 O O . ASP A 1 71 ? -17.320 3.444 12.032 1.00 87.69 71 ASP A O 1
ATOM 559 N N . LYS A 1 72 ? -15.800 2.047 11.144 1.00 87.50 72 LYS A N 1
ATOM 560 C CA . LYS A 1 72 ? -16.361 0.815 11.722 1.00 87.50 72 LYS A CA 1
ATOM 561 C C . LYS A 1 72 ? -16.421 0.881 13.250 1.00 87.50 72 LYS A C 1
ATOM 563 O O . LYS A 1 72 ? -17.419 0.469 13.848 1.00 87.50 72 LYS A O 1
ATOM 568 N N . HIS A 1 73 ? -15.358 1.364 13.891 1.00 84.50 73 HIS A N 1
ATOM 569 C CA . HIS A 1 73 ? -15.260 1.400 15.353 1.00 84.50 73 HIS A CA 1
ATOM 570 C C . HIS A 1 73 ? -15.928 2.638 15.962 1.00 84.50 73 HIS A C 1
ATOM 572 O O . HIS A 1 73 ? -16.475 2.529 17.058 1.00 84.50 73 HIS A O 1
ATOM 578 N N . ASP A 1 74 ? -15.992 3.765 15.254 1.00 82.12 74 ASP A N 1
ATOM 579 C CA . ASP A 1 74 ? -16.758 4.946 15.679 1.00 82.12 74 ASP A CA 1
ATOM 580 C C . ASP A 1 74 ? -18.271 4.665 15.666 1.00 82.12 74 ASP A C 1
ATOM 582 O O . ASP A 1 74 ? -18.977 4.996 16.622 1.00 82.12 74 ASP A O 1
ATOM 586 N N . ALA A 1 75 ? -18.766 3.960 14.641 1.00 75.56 75 ALA A N 1
ATOM 587 C CA . ALA A 1 75 ? -20.167 3.541 14.547 1.00 75.56 75 ALA A CA 1
ATOM 588 C C . ALA A 1 75 ? -20.572 2.497 15.603 1.00 75.56 75 ALA A C 1
ATOM 590 O O . ALA A 1 75 ? -21.745 2.386 15.942 1.00 75.56 75 ALA A O 1
ATOM 591 N N . THR A 1 76 ? -19.612 1.726 16.122 1.00 66.50 76 THR A N 1
ATOM 592 C CA . THR A 1 76 ? -19.860 0.703 17.154 1.00 66.50 76 THR A CA 1
ATOM 593 C C . THR A 1 76 ? -19.839 1.288 18.575 1.00 66.50 76 THR A C 1
ATOM 595 O O . THR A 1 76 ? -20.377 0.679 19.496 1.00 66.50 76 THR A O 1
ATOM 598 N N . ASN A 1 77 ? -19.225 2.462 18.767 1.00 58.34 77 ASN A N 1
ATOM 599 C CA . ASN A 1 77 ? -19.116 3.151 20.061 1.00 58.34 77 ASN A CA 1
ATOM 600 C C . ASN A 1 77 ? -20.072 4.360 20.203 1.00 58.34 77 ASN A C 1
ATOM 602 O O . ASN A 1 77 ? -19.987 5.067 21.210 1.00 58.34 77 ASN A O 1
ATOM 606 N N . SER A 1 78 ? -20.944 4.598 19.214 1.00 51.47 78 SER A N 1
ATOM 607 C CA . SER A 1 78 ? -22.013 5.617 19.221 1.00 51.47 78 SER A CA 1
ATOM 608 C C . SER A 1 78 ? -23.353 5.019 19.644 1.00 51.47 78 SER A C 1
ATOM 610 O O . SER A 1 78 ? -24.123 5.736 20.321 1.00 51.47 78 SER A O 1
#

Foldseek 3Di:
DDPPDQCPLLVVLVVVLVVVVVPDDPLQRQLVCCCVPVVDDSVVSSVVSCVCVVDPPVVVVSVVSVVVSVVVSVVVVD

Sequence (78 aa):
MQETGSKAGLASDAIQFVSQIANLPTTEEYAQRLIDEEEVDEIDAINLAYRDYDGRETVEALIRVARHICDKHDATNS

Organism: NCBI:txid538378